Protein AF-A0A0L0NKL8-F1 (afdb_monomer)

Structure (mmCIF, N/CA/C/O backbone):
data_AF-A0A0L0NKL8-F1
#
_entry.id   AF-A0A0L0NKL8-F1
#
loop_
_atom_site.group_PDB
_atom_site.id
_atom_site.type_symbol
_atom_site.label_atom_id
_atom_site.label_alt_id
_atom_site.label_comp_id
_atom_site.label_asym_id
_atom_site.label_entity_id
_atom_site.label_seq_id
_atom_site.pdbx_PDB_ins_code
_atom_site.Cartn_x
_atom_site.Cartn_y
_atom_site.Cartn_z
_atom_site.occupancy
_atom_site.B_iso_or_equiv
_atom_site.auth_seq_id
_atom_site.auth_comp_id
_atom_site.auth_asym_id
_atom_site.auth_atom_id
_atom_site.pdbx_PDB_model_num
ATOM 1 N N . MET A 1 1 ? -18.217 23.262 -6.938 1.00 37.09 1 MET A N 1
ATOM 2 C CA . MET A 1 1 ? -16.812 22.839 -6.758 1.00 37.09 1 MET A CA 1
ATOM 3 C C . MET A 1 1 ? -16.800 21.790 -5.652 1.00 37.09 1 MET A C 1
ATOM 5 O O . MET A 1 1 ? -16.811 22.161 -4.486 1.00 37.09 1 MET A O 1
ATOM 9 N N . SER A 1 2 ? -16.942 20.505 -5.990 1.00 45.88 2 SER A N 1
ATOM 10 C CA . SER A 1 2 ? -16.932 19.422 -4.998 1.00 45.88 2 SER A CA 1
ATOM 11 C C . SER A 1 2 ? -15.489 19.011 -4.727 1.00 45.88 2 SER A C 1
ATOM 13 O O . SER A 1 2 ? -14.776 18.577 -5.628 1.00 45.88 2 SER A O 1
ATOM 15 N N . TRP A 1 3 ? -15.065 19.196 -3.485 1.00 47.75 3 TRP A N 1
ATOM 16 C CA . TRP A 1 3 ? -13.820 18.672 -2.944 1.00 47.75 3 TRP A CA 1
ATOM 17 C C . TRP A 1 3 ? -13.806 17.151 -3.126 1.00 47.75 3 TRP A C 1
ATOM 19 O O . TRP A 1 3 ? -14.817 16.509 -2.847 1.00 47.75 3 TRP A O 1
ATOM 29 N N . ALA A 1 4 ? -12.706 16.590 -3.633 1.00 59.28 4 ALA A N 1
ATOM 30 C CA . ALA A 1 4 ? -12.565 15.148 -3.821 1.00 59.28 4 ALA A CA 1
ATOM 31 C C . ALA A 1 4 ? -12.926 14.401 -2.525 1.00 59.28 4 ALA A C 1
ATOM 33 O O . ALA A 1 4 ? -12.444 14.759 -1.447 1.00 59.28 4 ALA A O 1
ATOM 34 N N . GLU A 1 5 ? -13.793 13.392 -2.625 1.00 82.31 5 GLU A N 1
ATOM 35 C CA . GLU A 1 5 ? -14.170 12.568 -1.478 1.00 82.31 5 GLU A CA 1
ATOM 36 C C . GLU A 1 5 ? -12.928 11.914 -0.863 1.00 82.31 5 GLU A C 1
ATOM 38 O O . GLU A 1 5 ? -12.011 11.485 -1.568 1.00 82.31 5 GLU A O 1
ATOM 43 N N . LYS A 1 6 ? -12.885 11.864 0.471 1.00 91.56 6 LYS A N 1
ATOM 44 C CA . LYS A 1 6 ? -11.780 11.244 1.209 1.00 91.56 6 LYS A CA 1
ATOM 45 C C . LYS A 1 6 ? -11.778 9.724 0.989 1.00 91.56 6 LYS A C 1
ATOM 47 O O . LYS A 1 6 ? -12.858 9.134 1.025 1.00 91.56 6 LYS A O 1
ATOM 52 N N . PRO A 1 7 ? -10.608 9.072 0.847 1.00 94.06 7 PRO A N 1
ATOM 53 C CA . PRO A 1 7 ? -10.533 7.616 0.743 1.00 94.06 7 PRO A CA 1
ATOM 54 C C . PRO A 1 7 ? -11.087 6.951 2.004 1.00 94.06 7 PRO A C 1
ATOM 56 O O . PRO A 1 7 ? -10.701 7.325 3.115 1.00 94.06 7 PRO A O 1
ATOM 59 N N . GLN A 1 8 ? -11.953 5.950 1.834 1.00 95.94 8 GLN A N 1
ATOM 60 C CA . GLN A 1 8 ? -12.546 5.170 2.922 1.00 95.94 8 GLN A CA 1
ATOM 61 C C . GLN A 1 8 ? -12.351 3.669 2.696 1.00 95.94 8 GLN A C 1
ATOM 63 O O . GLN A 1 8 ? -12.470 3.182 1.574 1.00 95.94 8 GLN A O 1
ATOM 68 N N . SER A 1 9 ? -12.080 2.932 3.772 1.00 96.75 9 SER A N 1
ATOM 69 C CA . SER A 1 9 ? -11.960 1.475 3.754 1.00 96.75 9 SER A CA 1
ATOM 70 C C . SER A 1 9 ? -12.674 0.844 4.948 1.00 96.75 9 SER A C 1
ATOM 72 O O . SER A 1 9 ? -12.737 1.407 6.047 1.00 96.75 9 SER A O 1
ATOM 74 N N . ARG A 1 10 ? -13.209 -0.358 4.719 1.00 97.38 10 ARG A N 1
ATOM 75 C CA . ARG A 1 10 ? -13.822 -1.205 5.750 1.00 97.38 10 ARG A CA 1
ATOM 76 C C . ARG A 1 10 ? -12.770 -1.669 6.776 1.00 97.38 10 ARG A C 1
ATOM 78 O O . ARG A 1 10 ? -11.576 -1.592 6.491 1.00 97.38 10 ARG A O 1
ATOM 85 N N . PRO A 1 11 ? -13.179 -2.168 7.954 1.00 97.88 11 PRO A N 1
ATOM 86 C CA . PRO A 1 11 ? -12.263 -2.791 8.908 1.00 97.88 11 PRO A CA 1
ATOM 87 C C . PRO A 1 11 ? -11.419 -3.914 8.291 1.00 97.88 11 PRO A C 1
ATOM 89 O O . PRO A 1 11 ? -11.936 -4.716 7.506 1.00 97.88 11 PRO A O 1
ATOM 92 N N . GLY A 1 12 ? -10.144 -3.954 8.672 1.00 96.88 12 GLY A N 1
ATOM 93 C CA . GLY A 1 12 ? -9.183 -5.010 8.371 1.00 96.88 12 GLY A CA 1
ATOM 94 C C . GLY A 1 12 ? -9.125 -6.120 9.438 1.00 96.88 12 GLY A C 1
ATOM 95 O O . GLY A 1 12 ? -10.077 -6.271 10.210 1.00 96.88 12 GLY A O 1
ATOM 96 N N . PRO A 1 13 ? -8.016 -6.887 9.500 1.00 95.81 13 PRO A N 1
ATOM 97 C CA . PRO A 1 13 ? -6.801 -6.724 8.692 1.00 95.81 13 PRO A CA 1
ATOM 98 C C . PRO A 1 13 ? -6.984 -7.125 7.219 1.00 95.81 13 PRO A C 1
ATOM 100 O O . PRO A 1 13 ? -7.890 -7.893 6.890 1.00 95.81 13 PRO A O 1
ATOM 103 N N . GLY A 1 14 ? -6.142 -6.604 6.318 1.00 93.19 14 GLY A N 1
ATOM 104 C CA . GLY A 1 14 ? -6.148 -6.994 4.902 1.00 93.19 14 GLY A CA 1
ATOM 105 C C . GLY A 1 14 ? -7.380 -6.546 4.106 1.00 93.19 14 GLY A C 1
ATOM 106 O O . GLY A 1 14 ? -7.727 -7.150 3.088 1.00 93.19 14 GLY A O 1
ATOM 107 N N . ALA A 1 15 ? -8.078 -5.497 4.550 1.00 97.94 15 ALA A N 1
ATOM 108 C CA . ALA A 1 15 ? -9.181 -4.919 3.790 1.00 97.94 15 ALA A CA 1
ATOM 109 C C . ALA A 1 15 ? -8.644 -4.042 2.651 1.00 97.94 15 ALA A C 1
ATOM 111 O O . ALA A 1 15 ? -8.469 -2.832 2.813 1.00 97.94 15 ALA A O 1
ATOM 112 N N . CYS A 1 16 ? -8.376 -4.674 1.509 1.00 97.94 16 CYS A N 1
ATOM 113 C CA . CYS A 1 16 ? -7.784 -4.036 0.337 1.00 97.94 16 CYS A CA 1
ATOM 114 C C . CYS A 1 16 ? -8.819 -3.621 -0.714 1.00 97.94 16 CYS A C 1
ATOM 116 O O . CYS A 1 16 ? -9.751 -4.370 -1.016 1.00 97.94 16 CYS A O 1
ATOM 118 N N . GLY A 1 17 ? -8.611 -2.449 -1.313 1.00 96.50 17 GLY A N 1
ATOM 119 C CA . GLY A 1 17 ? -9.326 -1.972 -2.495 1.00 96.50 17 GLY A CA 1
ATOM 120 C C . GLY A 1 17 ? -8.351 -1.558 -3.595 1.00 96.50 17 GLY A C 1
ATOM 121 O O . GLY A 1 17 ? -7.310 -0.961 -3.311 1.00 96.50 17 GLY A O 1
ATOM 122 N N . ARG A 1 18 ? -8.678 -1.878 -4.855 1.00 97.06 18 ARG A N 1
ATOM 123 C CA . ARG A 1 18 ? -7.906 -1.413 -6.016 1.00 97.06 18 ARG A CA 1
ATOM 124 C C . ARG A 1 18 ? -8.208 0.063 -6.254 1.00 97.06 18 ARG A C 1
ATOM 126 O O . ARG A 1 18 ? -9.357 0.422 -6.487 1.00 97.06 18 ARG A O 1
ATOM 133 N N . VAL A 1 19 ? -7.175 0.892 -6.192 1.00 96.88 19 VAL A N 1
ATOM 134 C CA . VAL A 1 19 ? -7.255 2.349 -6.363 1.00 96.88 19 VAL A CA 1
ATOM 135 C C . VAL A 1 19 ? -7.060 2.734 -7.826 1.00 96.88 19 VAL A C 1
ATOM 137 O O . VAL A 1 19 ? -7.773 3.585 -8.342 1.00 96.88 19 VAL A O 1
ATOM 140 N N . SER A 1 20 ? -6.113 2.085 -8.505 1.00 96.19 20 SER A N 1
ATOM 141 C CA . SER A 1 20 ? -5.829 2.304 -9.925 1.00 96.19 20 SER A CA 1
AT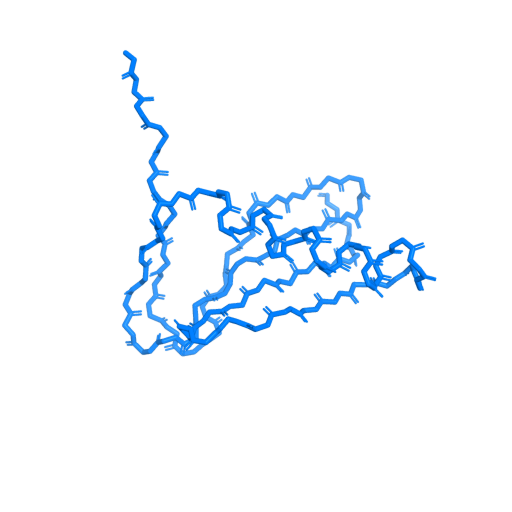OM 142 C C . SER A 1 20 ? -5.342 1.014 -10.580 1.00 96.19 20 SER A C 1
ATOM 144 O O . SER A 1 20 ? -4.831 0.124 -9.896 1.00 96.19 20 SER A O 1
ATOM 146 N N . CYS A 1 21 ? -5.522 0.914 -11.894 1.00 96.56 21 CYS A N 1
ATOM 147 C CA . CYS A 1 21 ? -4.967 -0.139 -12.737 1.00 96.56 21 CYS A CA 1
ATOM 148 C C . CYS A 1 21 ? -4.697 0.448 -14.127 1.00 96.56 21 CYS A C 1
ATOM 150 O O . CYS A 1 21 ? -5.641 0.809 -14.827 1.00 96.56 21 CYS A O 1
ATOM 152 N N . GLU A 1 22 ? -3.431 0.576 -14.516 1.00 93.69 22 GLU A N 1
ATOM 153 C CA . GLU A 1 22 ? -3.027 1.079 -15.832 1.00 93.69 22 GLU A CA 1
ATOM 154 C C . GLU A 1 22 ? -1.692 0.447 -16.244 1.00 93.69 22 GLU A C 1
ATOM 156 O O . GLU A 1 22 ? -0.838 0.210 -15.393 1.00 93.69 22 GLU A O 1
ATOM 161 N N . ARG A 1 23 ? -1.484 0.202 -17.548 1.00 89.12 23 ARG A N 1
ATOM 162 C CA . ARG A 1 23 ? -0.195 -0.259 -18.115 1.00 89.12 23 ARG A CA 1
ATOM 163 C C . ARG A 1 23 ? 0.418 -1.441 -17.355 1.00 89.12 23 ARG A C 1
ATOM 165 O O . ARG A 1 23 ? 1.596 -1.438 -17.010 1.00 89.12 23 ARG A O 1
ATOM 172 N N . SER A 1 24 ? -0.411 -2.444 -17.094 1.00 91.94 24 SER A N 1
ATOM 173 C CA . SER A 1 24 ? -0.043 -3.658 -16.364 1.00 91.94 24 SER A CA 1
ATOM 174 C C . SER A 1 24 ? 0.436 -3.431 -14.921 1.00 91.94 24 SER A C 1
ATOM 176 O O . SER A 1 24 ? 1.192 -4.232 -14.370 1.00 91.94 24 SER A O 1
ATOM 178 N N . MET A 1 25 ? 0.004 -2.336 -14.293 1.00 94.12 25 MET A N 1
ATOM 179 C CA . MET A 1 25 ? 0.340 -1.993 -12.917 1.00 94.12 25 MET A CA 1
ATOM 180 C C . MET A 1 25 ? -0.911 -1.571 -12.150 1.00 94.12 25 MET A C 1
ATOM 182 O O . MET A 1 25 ? -1.661 -0.695 -12.580 1.00 94.12 25 MET A O 1
ATOM 186 N N . ALA A 1 26 ? -1.120 -2.167 -10.979 1.00 97.56 26 ALA A N 1
ATOM 187 C CA . ALA A 1 26 ? -2.217 -1.828 -10.084 1.00 97.56 26 ALA A CA 1
ATOM 188 C C . ALA A 1 26 ? -1.710 -1.287 -8.752 1.00 97.56 26 ALA A C 1
ATOM 190 O O . ALA A 1 26 ? -0.763 -1.819 -8.173 1.00 97.56 26 ALA A O 1
ATOM 191 N N . ILE A 1 27 ? -2.402 -0.268 -8.246 1.00 98.38 27 ILE A N 1
ATOM 192 C CA . ILE A 1 27 ? -2.213 0.273 -6.901 1.00 98.38 27 ILE A CA 1
ATOM 193 C C . ILE A 1 27 ? -3.369 -0.225 -6.041 1.00 98.38 27 ILE A C 1
ATOM 195 O O . ILE A 1 27 ? -4.538 -0.019 -6.380 1.00 98.38 27 I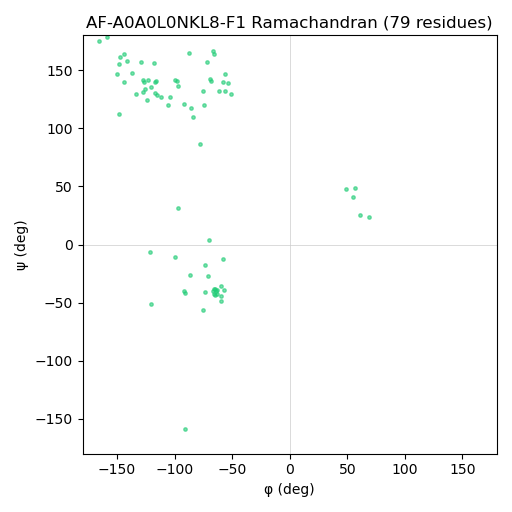LE A O 1
ATOM 199 N N . TYR A 1 28 ? -3.047 -0.841 -4.911 1.00 98.25 28 TYR A N 1
ATOM 200 C CA . TYR A 1 28 ? -4.006 -1.234 -3.887 1.00 98.25 28 TYR A CA 1
ATOM 201 C C . TYR A 1 28 ? -3.727 -0.472 -2.604 1.00 98.25 28 TYR A C 1
ATOM 203 O O . TYR A 1 28 ? -2.574 -0.302 -2.211 1.00 98.25 28 TYR A O 1
ATOM 211 N N . TRP A 1 29 ? -4.795 -0.069 -1.928 1.00 98.44 29 TRP A N 1
ATOM 212 C CA . TRP A 1 29 ? -4.736 0.443 -0.567 1.00 98.44 29 TRP A CA 1
ATOM 213 C C . TRP A 1 29 ? -5.425 -0.547 0.366 1.00 98.44 29 TRP A C 1
ATOM 215 O O . TRP A 1 29 ? -6.571 -0.936 0.127 1.00 98.44 29 TRP A O 1
ATOM 225 N N . CYS A 1 30 ? -4.719 -0.959 1.415 1.00 98.62 30 CYS A N 1
ATOM 226 C CA . CYS A 1 30 ? -5.179 -1.937 2.388 1.00 98.62 30 CYS A CA 1
ATOM 227 C C . CYS A 1 30 ? -5.282 -1.306 3.771 1.00 98.62 30 CYS A C 1
ATOM 229 O O . CYS A 1 30 ? -4.337 -0.684 4.252 1.00 98.62 30 CYS A O 1
ATOM 231 N N . ASN A 1 31 ? -6.425 -1.494 4.425 1.00 98.44 31 ASN A N 1
ATOM 232 C CA . ASN A 1 31 ? -6.591 -1.180 5.836 1.00 98.44 31 ASN A CA 1
ATOM 233 C C . ASN A 1 31 ? -6.271 -2.420 6.678 1.00 98.44 31 ASN A C 1
ATOM 235 O O . ASN A 1 31 ? -6.939 -3.448 6.538 1.00 98.44 31 ASN A O 1
ATOM 239 N N . ASP A 1 32 ? -5.289 -2.295 7.567 1.00 98.44 32 ASP A N 1
ATOM 240 C CA . ASP A 1 32 ? -4.904 -3.343 8.515 1.00 98.44 32 ASP A CA 1
ATOM 241 C C . ASP A 1 32 ? -5.480 -3.116 9.917 1.00 98.44 32 ASP A C 1
ATOM 243 O O . ASP A 1 32 ? -5.476 -4.015 10.755 1.00 98.44 32 ASP A O 1
ATOM 247 N N . SER A 1 33 ? -6.050 -1.935 10.164 1.00 97.81 33 SER A N 1
ATOM 248 C CA . SER A 1 33 ? -6.707 -1.610 11.424 1.00 97.81 33 SER A CA 1
ATOM 249 C C . SER A 1 33 ? -8.006 -2.408 11.590 1.00 97.81 33 SER A C 1
ATOM 251 O O . SER A 1 33 ? -8.783 -2.505 10.637 1.00 97.81 33 SER A O 1
ATOM 253 N N . PRO A 1 34 ? -8.359 -2.868 12.806 1.00 97.88 34 PRO A N 1
ATOM 254 C CA . PRO A 1 34 ? -9.647 -3.520 13.070 1.00 97.88 34 PRO A CA 1
ATOM 255 C C . PRO A 1 34 ? -10.845 -2.552 13.016 1.00 97.88 34 PRO A C 1
ATOM 257 O O . PRO A 1 34 ? -11.972 -2.932 13.327 1.00 97.88 34 PRO A O 1
ATOM 260 N N . LYS A 1 35 ? -10.624 -1.281 12.666 1.00 97.88 35 LYS A N 1
ATOM 261 C CA . LYS A 1 35 ? -11.648 -0.236 12.554 1.00 97.88 35 LYS A CA 1
ATOM 262 C C . LYS A 1 35 ? -11.723 0.284 11.118 1.00 97.88 35 LYS A C 1
ATOM 264 O O . LYS A 1 35 ? -10.722 0.202 10.403 1.00 97.88 35 LYS A O 1
ATOM 269 N N . PRO A 1 36 ? -12.867 0.854 10.687 1.00 97.50 36 PRO A N 1
ATOM 270 C CA . PRO A 1 36 ? -12.933 1.562 9.414 1.00 97.50 36 PRO A CA 1
ATOM 271 C C . PRO A 1 36 ? -11.893 2.680 9.381 1.00 97.50 36 PRO A C 1
ATOM 273 O O . PRO A 1 36 ? -11.604 3.297 10.412 1.00 97.50 36 PRO A O 1
ATOM 276 N N . LYS A 1 37 ? -11.340 2.946 8.201 1.00 96.31 37 LYS A N 1
ATOM 277 C CA . LYS A 1 37 ? -10.287 3.945 8.034 1.00 96.31 37 LYS A CA 1
ATOM 278 C C . LYS A 1 37 ? -10.675 4.959 6.974 1.00 96.31 37 LYS A C 1
ATOM 280 O O . LYS A 1 37 ? -11.103 4.583 5.888 1.00 96.31 37 LYS A O 1
ATOM 285 N N . THR A 1 38 ? -10.468 6.228 7.305 1.00 96.81 38 THR A N 1
ATOM 286 C CA . THR A 1 38 ? -10.623 7.363 6.396 1.00 96.81 38 THR A CA 1
ATOM 287 C C . THR A 1 38 ? -9.312 8.130 6.378 1.00 96.81 38 THR A C 1
ATOM 289 O O . THR A 1 38 ? -8.834 8.528 7.441 1.00 96.81 38 THR A O 1
ATOM 292 N N . LEU A 1 39 ? -8.726 8.326 5.200 1.00 95.56 39 LEU A N 1
ATOM 293 C CA . LEU A 1 39 ? -7.507 9.128 5.056 1.00 95.56 39 LEU A CA 1
ATOM 294 C C . LEU A 1 39 ? -7.840 10.610 4.868 1.00 95.56 39 LEU A C 1
ATOM 296 O O . LEU A 1 39 ? -8.985 10.980 4.594 1.00 95.56 39 LEU A O 1
ATOM 300 N N . GLY A 1 40 ? -6.839 11.476 5.037 1.00 92.44 40 GLY A N 1
ATOM 301 C CA . GLY A 1 40 ? -7.024 12.916 4.874 1.00 92.44 40 GLY A CA 1
ATOM 302 C C . GLY A 1 40 ? -7.348 13.287 3.429 1.00 92.44 40 GLY A C 1
ATOM 303 O O . GLY A 1 40 ? -8.183 14.163 3.195 1.00 92.44 40 GLY A O 1
ATOM 304 N N . ASN A 1 41 ? -6.696 12.605 2.485 1.00 93.75 41 ASN A N 1
ATOM 305 C CA . ASN A 1 41 ? -6.817 12.793 1.043 1.00 93.75 41 ASN A CA 1
ATOM 306 C C . ASN A 1 41 ? -6.193 11.594 0.286 1.00 93.75 41 ASN A C 1
ATOM 308 O O . ASN A 1 41 ? -5.610 10.702 0.897 1.00 93.75 41 ASN A O 1
ATOM 312 N N . TRP A 1 42 ? -6.316 11.567 -1.044 1.00 94.31 42 TRP A N 1
ATOM 313 C CA . TRP A 1 42 ? -5.727 10.519 -1.898 1.00 94.31 42 TRP A CA 1
ATOM 314 C C . TRP A 1 42 ? -4.199 10.616 -2.054 1.00 94.31 42 TRP A C 1
ATOM 316 O O . TRP A 1 42 ? -3.567 9.633 -2.433 1.00 94.31 42 TRP A O 1
ATOM 326 N N . GLY A 1 43 ? -3.605 11.772 -1.750 1.00 96.25 43 GLY A N 1
ATOM 327 C CA . GLY A 1 43 ? -2.162 12.011 -1.800 1.00 96.25 43 GLY A CA 1
ATOM 328 C C . GLY A 1 43 ? -1.374 11.093 -0.870 1.00 96.25 43 GLY A C 1
ATOM 329 O O . GLY A 1 43 ? -0.351 10.575 -1.289 1.00 96.25 43 GLY A O 1
ATOM 330 N N . ASP A 1 44 ? -1.910 10.758 0.309 1.00 96.06 44 ASP A N 1
ATOM 331 C CA . ASP A 1 44 ? -1.267 9.805 1.230 1.00 96.06 44 ASP A CA 1
ATOM 332 C C . ASP A 1 44 ? -1.017 8.432 0.558 1.00 96.06 44 ASP A C 1
ATOM 334 O O . ASP A 1 44 ? 0.023 7.802 0.754 1.00 96.06 44 ASP A O 1
ATOM 338 N N . ILE A 1 45 ? -1.965 7.967 -0.269 1.00 97.69 45 ILE A N 1
ATOM 339 C CA . ILE A 1 45 ? -1.848 6.711 -1.032 1.00 97.69 45 ILE A CA 1
ATOM 340 C C . ILE A 1 45 ? -0.866 6.883 -2.196 1.00 97.69 45 ILE A C 1
ATOM 342 O O . ILE A 1 45 ? -0.077 5.979 -2.471 1.00 97.69 45 ILE A O 1
ATOM 346 N N . ALA A 1 46 ? -0.915 8.029 -2.881 1.00 97.38 46 ALA A N 1
ATOM 347 C CA . ALA A 1 46 ? -0.040 8.326 -4.012 1.00 97.38 46 ALA A CA 1
ATOM 348 C C . ALA A 1 46 ? 1.436 8.416 -3.592 1.00 97.38 46 ALA A C 1
ATOM 3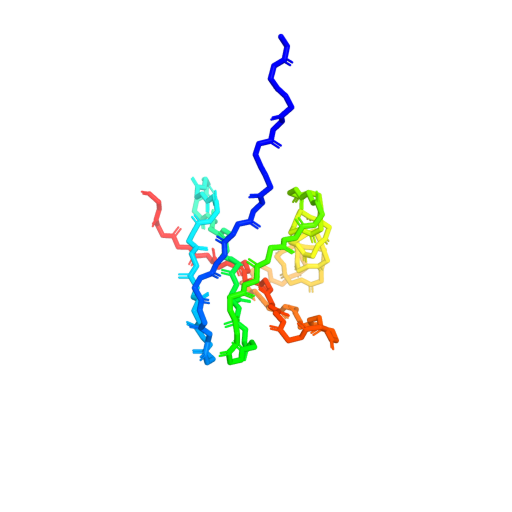50 O O . ALA A 1 46 ? 2.287 7.822 -4.251 1.00 97.38 46 ALA A O 1
ATOM 351 N N . ASP A 1 47 ? 1.732 9.077 -2.473 1.00 97.69 47 ASP A N 1
ATOM 352 C CA . ASP A 1 47 ? 3.084 9.191 -1.925 1.00 97.69 47 ASP A CA 1
ATOM 353 C C . ASP A 1 47 ? 3.633 7.812 -1.530 1.00 97.69 47 ASP A C 1
ATOM 355 O O . ASP A 1 47 ? 4.767 7.464 -1.863 1.00 97.69 47 ASP A O 1
ATOM 359 N N . ALA A 1 48 ? 2.809 6.972 -0.894 1.00 97.69 48 ALA A N 1
ATOM 360 C CA . ALA A 1 48 ? 3.180 5.596 -0.570 1.00 97.69 48 ALA A CA 1
ATOM 361 C C . ALA A 1 48 ? 3.421 4.740 -1.831 1.00 97.69 48 ALA A C 1
ATOM 363 O O . ALA A 1 48 ? 4.378 3.967 -1.880 1.00 97.69 48 ALA A O 1
ATOM 364 N N . ALA A 1 49 ? 2.602 4.898 -2.876 1.00 97.94 49 ALA A N 1
ATOM 365 C CA . ALA A 1 49 ? 2.815 4.219 -4.154 1.00 97.94 49 AL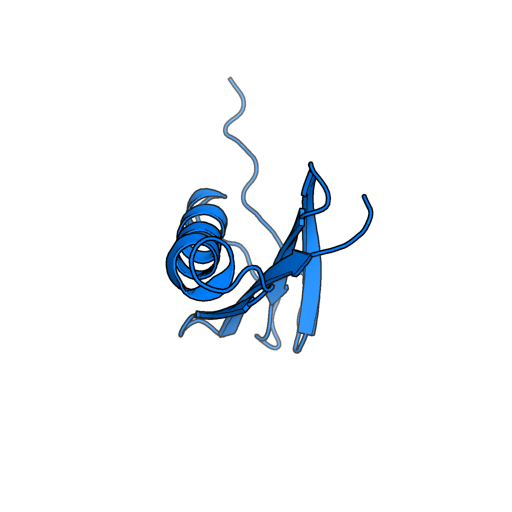A A CA 1
ATOM 366 C C . ALA A 1 49 ? 4.111 4.681 -4.842 1.00 97.94 49 ALA A C 1
ATOM 368 O O . ALA A 1 49 ? 4.831 3.849 -5.391 1.00 97.94 49 ALA A O 1
ATOM 369 N N . LEU A 1 50 ? 4.444 5.975 -4.770 1.00 97.38 50 LEU A N 1
ATOM 370 C CA . LEU A 1 50 ? 5.688 6.523 -5.314 1.00 97.38 50 LEU A CA 1
ATOM 371 C C . LEU A 1 50 ? 6.924 5.935 -4.620 1.00 97.38 50 LEU A C 1
ATOM 373 O O . LEU A 1 50 ? 7.903 5.618 -5.291 1.00 97.38 50 LEU A O 1
ATOM 377 N N . LEU A 1 51 ? 6.875 5.737 -3.299 1.00 97.50 51 LEU A N 1
ATOM 378 C CA . LEU A 1 51 ? 7.956 5.063 -2.570 1.00 97.50 51 LEU A CA 1
ATOM 379 C C . LEU A 1 51 ? 8.181 3.635 -3.086 1.00 97.50 51 LEU A C 1
ATOM 381 O O . LEU A 1 51 ? 9.319 3.234 -3.321 1.00 97.50 51 LEU A O 1
ATOM 385 N N . VAL A 1 52 ? 7.104 2.878 -3.319 1.00 97.62 52 VAL A N 1
ATOM 386 C CA . VAL A 1 52 ? 7.209 1.529 -3.897 1.00 97.62 52 VAL A CA 1
ATOM 387 C C . VAL A 1 52 ? 7.722 1.578 -5.341 1.00 97.62 52 VAL A C 1
ATOM 389 O O . VAL A 1 52 ? 8.551 0.752 -5.723 1.00 97.62 52 VAL A O 1
ATOM 392 N N . ASP A 1 53 ? 7.267 2.542 -6.140 1.00 95.25 53 ASP A N 1
ATOM 393 C CA . ASP A 1 53 ? 7.694 2.716 -7.531 1.00 95.25 53 ASP A CA 1
ATOM 394 C C . ASP A 1 53 ? 9.207 2.958 -7.635 1.00 95.25 53 ASP A C 1
ATOM 396 O O . ASP A 1 53 ? 9.901 2.272 -8.387 1.00 95.25 53 ASP A O 1
ATOM 400 N N . VAL A 1 54 ? 9.736 3.882 -6.830 1.00 95.69 54 VAL A N 1
ATOM 401 C CA . VAL A 1 54 ? 11.166 4.219 -6.824 1.00 95.69 54 VAL A CA 1
ATOM 402 C C . VAL A 1 54 ? 12.021 3.049 -6.331 1.00 95.69 54 VAL A C 1
ATOM 404 O O . VAL A 1 54 ? 13.047 2.761 -6.939 1.00 95.69 54 VAL A O 1
ATOM 407 N N . GLU A 1 55 ? 11.607 2.345 -5.277 1.00 94.88 55 GLU A N 1
ATOM 408 C CA . GLU A 1 55 ? 12.436 1.305 -4.644 1.00 94.88 55 GLU A CA 1
ATOM 409 C C . GLU A 1 55 ? 12.303 -0.090 -5.274 1.00 94.88 55 GLU A C 1
ATOM 411 O O . GLU A 1 55 ? 13.229 -0.905 -5.176 1.00 94.88 55 GLU A O 1
ATOM 416 N N . CYS A 1 56 ? 11.161 -0.390 -5.901 1.00 95.25 56 CYS A N 1
ATOM 417 C CA . CYS A 1 56 ? 10.831 -1.731 -6.399 1.00 95.25 56 CYS A CA 1
ATOM 418 C C . CYS A 1 56 ? 10.577 -1.758 -7.908 1.00 95.25 56 CYS A C 1
ATOM 420 O O . CYS A 1 56 ? 11.168 -2.574 -8.618 1.00 95.25 56 CYS A O 1
ATOM 422 N N . VAL A 1 57 ? 9.717 -0.875 -8.416 1.00 91.94 57 VAL A N 1
ATOM 423 C CA . VAL A 1 57 ? 9.256 -0.964 -9.810 1.00 91.94 57 VAL A CA 1
ATOM 424 C C . VAL A 1 57 ? 10.348 -0.494 -10.765 1.00 91.94 57 VAL A C 1
ATOM 426 O O . VAL A 1 57 ? 10.800 -1.263 -11.608 1.00 91.94 57 VAL A O 1
ATOM 429 N N . ARG A 1 58 ? 10.856 0.732 -10.610 1.00 91.44 58 ARG A N 1
ATOM 430 C CA . ARG A 1 58 ? 11.859 1.294 -11.534 1.00 91.44 58 ARG A CA 1
ATOM 431 C C . ARG A 1 58 ? 13.236 0.650 -11.418 1.00 91.44 58 ARG A C 1
ATOM 433 O O . ARG A 1 58 ? 13.996 0.660 -12.380 1.00 91.44 58 ARG A O 1
ATOM 440 N N . THR A 1 59 ? 13.575 0.123 -10.246 1.00 91.12 59 THR A N 1
ATOM 441 C CA . THR A 1 59 ? 14.906 -0.434 -9.952 1.00 91.12 59 THR A CA 1
ATOM 442 C C . THR A 1 59 ? 14.994 -1.926 -10.238 1.00 91.12 59 THR A C 1
ATOM 444 O O . THR A 1 59 ? 16.021 -2.396 -10.721 1.00 91.12 59 THR A O 1
ATOM 447 N N . LYS A 1 60 ? 13.940 -2.681 -9.914 1.00 92.88 60 LYS A N 1
ATOM 448 C CA . LYS A 1 60 ? 13.942 -4.150 -9.936 1.00 92.88 60 LYS A CA 1
ATOM 449 C C . LYS A 1 60 ? 12.886 -4.730 -10.872 1.00 92.88 60 LYS A C 1
ATOM 451 O O . LYS A 1 60 ? 12.887 -5.939 -11.080 1.00 92.88 60 LYS A O 1
ATOM 456 N N . ASN A 1 61 ? 12.015 -3.894 -11.442 1.00 90.38 61 ASN A N 1
ATOM 457 C CA . ASN 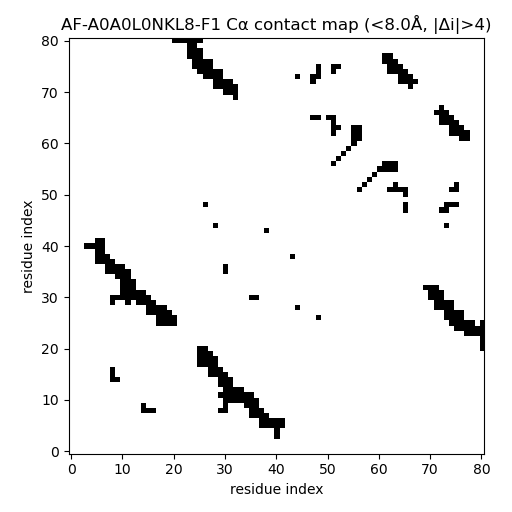A 1 61 ? 10.907 -4.302 -12.302 1.00 90.38 61 ASN A CA 1
ATOM 458 C C . ASN A 1 61 ? 9.987 -5.337 -11.630 1.00 90.38 61 ASN A C 1
ATOM 460 O O . ASN A 1 61 ? 9.560 -6.311 -12.249 1.00 90.38 61 ASN A O 1
ATOM 464 N N . ILE A 1 62 ? 9.715 -5.135 -10.336 1.00 92.56 62 ILE A N 1
ATOM 465 C CA . ILE A 1 62 ? 8.809 -5.958 -9.527 1.00 92.56 62 ILE A CA 1
ATOM 466 C C . ILE A 1 62 ? 7.802 -5.074 -8.791 1.00 92.56 62 ILE A C 1
ATOM 468 O O . ILE A 1 62 ? 8.062 -3.901 -8.523 1.00 92.56 62 ILE A O 1
ATOM 472 N N . GLY A 1 63 ? 6.666 -5.664 -8.418 1.00 95.12 63 GLY A N 1
ATOM 473 C CA . GLY A 1 63 ? 5.766 -5.056 -7.444 1.00 95.12 63 GLY A CA 1
ATOM 474 C C . GLY A 1 63 ? 6.388 -4.984 -6.045 1.00 95.12 63 GLY A C 1
ATOM 475 O O . GLY A 1 63 ? 7.391 -5.636 -5.751 1.00 95.12 63 GLY A O 1
ATOM 476 N N . GLY A 1 64 ? 5.768 -4.211 -5.163 1.00 97.56 64 GLY A N 1
ATOM 477 C CA . GLY A 1 64 ? 6.203 -4.064 -3.782 1.00 97.56 64 GLY A CA 1
ATOM 478 C C . GLY A 1 64 ? 5.088 -3.571 -2.871 1.00 97.56 64 GLY A C 1
ATOM 479 O O . GLY A 1 64 ? 3.961 -3.326 -3.305 1.00 97.56 64 GLY A O 1
ATOM 480 N N . GLN A 1 65 ? 5.411 -3.441 -1.589 1.00 97.94 65 GLN A N 1
ATOM 481 C CA . GLN A 1 65 ? 4.472 -3.042 -0.550 1.00 97.94 65 GLN A CA 1
ATOM 482 C C . GLN A 1 65 ? 5.174 -2.159 0.478 1.00 97.94 65 GLN A C 1
ATOM 484 O O . GLN A 1 65 ? 6.307 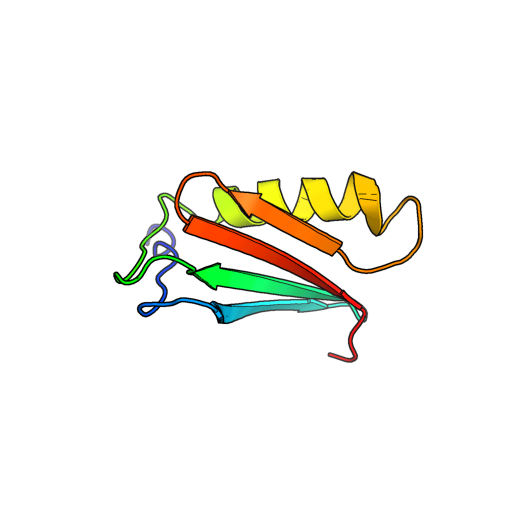-2.443 0.865 1.00 97.94 65 GLN A O 1
ATOM 489 N N . VAL A 1 66 ? 4.490 -1.114 0.944 1.00 98.19 66 VAL A N 1
ATOM 490 C CA . VAL A 1 66 ? 4.971 -0.246 2.024 1.00 98.19 66 VAL A CA 1
ATOM 491 C C . VAL A 1 66 ? 3.917 -0.124 3.117 1.00 98.19 66 VAL A C 1
ATOM 493 O O . VAL A 1 66 ? 2.742 0.125 2.841 1.00 98.19 66 VAL A O 1
ATOM 496 N N . PHE A 1 67 ? 4.346 -0.310 4.366 1.00 98.00 67 PHE A N 1
ATOM 497 C CA . PHE A 1 67 ? 3.491 -0.247 5.548 1.00 98.00 67 PHE A CA 1
ATOM 498 C C . PHE A 1 67 ? 3.576 1.125 6.206 1.00 98.00 67 PHE A C 1
ATOM 500 O O . PHE A 1 67 ? 4.656 1.687 6.385 1.00 98.00 67 PHE A O 1
ATOM 507 N N . ASN A 1 68 ? 2.422 1.648 6.601 1.00 95.75 68 ASN A N 1
ATOM 508 C CA . ASN A 1 68 ? 2.297 2.864 7.378 1.00 95.75 68 ASN A CA 1
ATOM 509 C C . ASN A 1 68 ? 2.081 2.513 8.858 1.00 95.75 68 ASN A C 1
ATOM 511 O O . ASN A 1 68 ? 1.329 1.602 9.193 1.00 95.75 68 ASN A O 1
ATOM 515 N N . TRP A 1 69 ? 2.691 3.292 9.749 1.00 96.25 69 TRP A N 1
ATOM 516 C CA . TRP A 1 69 ? 2.540 3.200 11.208 1.00 96.25 69 TRP A CA 1
ATOM 517 C C . TRP A 1 69 ? 1.103 3.343 11.747 1.00 96.25 69 TRP A C 1
ATOM 519 O O . TRP A 1 69 ? 0.865 3.041 12.911 1.00 96.25 69 TRP A O 1
ATOM 529 N N . LEU A 1 70 ? 0.140 3.787 10.932 1.00 96.69 70 LEU A N 1
ATOM 530 C CA . LEU A 1 70 ? -1.276 3.891 11.295 1.00 96.69 70 LEU A CA 1
ATOM 531 C C . LEU A 1 70 ? -2.099 2.685 10.813 1.00 96.69 70 LEU A C 1
ATOM 533 O O . LEU A 1 70 ? -3.271 2.863 10.481 1.00 96.69 70 LEU A O 1
ATOM 537 N N . ASP A 1 71 ? -1.523 1.486 10.742 1.00 97.56 71 ASP A N 1
ATOM 538 C CA . ASP A 1 71 ? -2.203 0.234 10.367 1.00 97.56 71 ASP A CA 1
ATOM 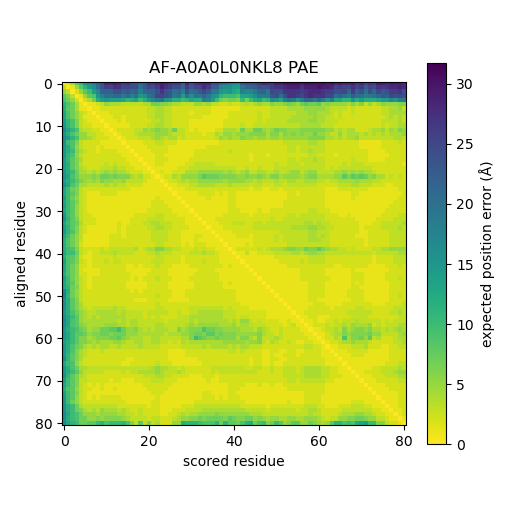539 C C . ASP A 1 71 ? -2.888 0.281 8.990 1.00 97.56 71 ASP A C 1
ATOM 541 O O . ASP A 1 71 ? -4.070 -0.041 8.828 1.00 97.56 71 ASP A O 1
ATOM 545 N N . TRP A 1 72 ? -2.170 0.745 7.976 1.00 98.00 72 TRP A N 1
ATOM 546 C CA . TRP A 1 72 ? -2.565 0.587 6.578 1.00 98.00 72 TRP A CA 1
ATOM 547 C C . TRP A 1 72 ? -1.326 0.460 5.707 1.00 98.00 72 TRP A C 1
ATOM 549 O O . TRP A 1 72 ? -0.224 0.818 6.120 1.00 98.00 72 TRP A O 1
ATOM 559 N N . ASN A 1 73 ? -1.492 -0.052 4.497 1.00 98.62 73 ASN A N 1
ATOM 560 C CA . ASN A 1 73 ? -0.386 -0.233 3.572 1.00 98.62 73 ASN A CA 1
ATOM 561 C C . ASN A 1 73 ? -0.822 0.021 2.127 1.00 98.62 73 ASN A C 1
ATOM 563 O O . ASN A 1 73 ? -2.020 0.061 1.817 1.00 98.62 73 ASN A O 1
ATOM 567 N N . VAL A 1 74 ? 0.165 0.216 1.256 1.00 98.62 74 VAL A N 1
ATOM 568 C CA . VAL A 1 74 ? -0.029 0.299 -0.193 1.00 98.62 74 VAL A CA 1
ATOM 569 C C . VAL A 1 74 ? 0.774 -0.790 -0.869 1.00 98.62 74 VAL A C 1
ATOM 571 O O . VAL A 1 74 ? 1.939 -1.001 -0.535 1.00 98.62 74 VAL A O 1
ATOM 574 N N . ILE A 1 75 ? 0.138 -1.455 -1.830 1.00 98.44 75 ILE A N 1
ATOM 575 C CA . ILE A 1 75 ? 0.749 -2.466 -2.689 1.00 98.44 75 ILE 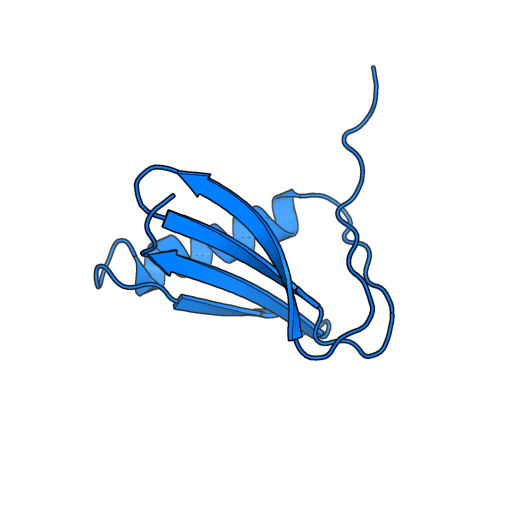A CA 1
ATOM 576 C C . ILE A 1 75 ? 0.736 -1.927 -4.114 1.00 98.44 75 ILE A C 1
ATOM 578 O O . ILE A 1 75 ? -0.319 -1.538 -4.619 1.00 98.44 75 ILE A O 1
ATOM 582 N N . VAL A 1 76 ? 1.887 -1.957 -4.774 1.00 98.12 76 VAL A N 1
ATOM 583 C CA . VAL A 1 76 ? 1.982 -1.797 -6.226 1.00 98.12 76 VAL A CA 1
ATOM 584 C C . VAL A 1 76 ? 2.276 -3.170 -6.803 1.00 98.12 76 VAL A C 1
ATOM 586 O O . VAL A 1 76 ? 3.273 -3.786 -6.440 1.00 98.12 76 VAL A O 1
ATOM 589 N N . SER A 1 77 ? 1.400 -3.677 -7.663 1.00 96.81 77 SER A N 1
ATOM 590 C CA . SER A 1 77 ? 1.526 -5.016 -8.239 1.00 96.81 77 SER A CA 1
ATOM 591 C C . SER A 1 77 ? 1.548 -4.955 -9.759 1.00 96.81 77 SER A C 1
ATOM 593 O O . SER A 1 77 ? 0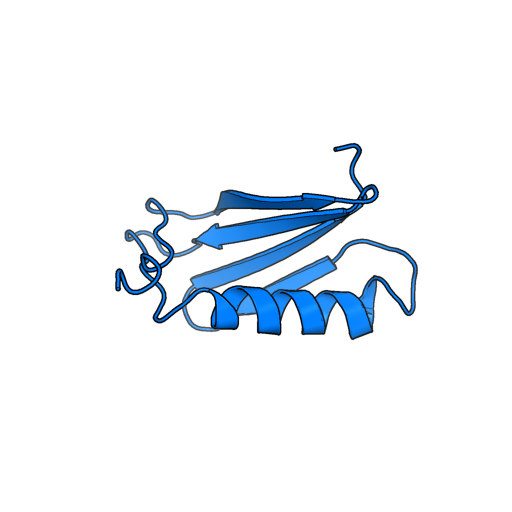.804 -4.175 -10.354 1.00 96.81 77 SER A O 1
ATOM 595 N N . ILE A 1 78 ? 2.373 -5.800 -10.376 1.00 93.50 78 ILE A N 1
ATOM 596 C CA . ILE A 1 78 ? 2.381 -6.007 -11.825 1.00 93.50 78 ILE A CA 1
ATOM 597 C C . ILE A 1 78 ? 1.284 -7.027 -12.128 1.00 93.50 78 ILE A C 1
ATOM 599 O O . ILE A 1 78 ? 1.390 -8.193 -11.748 1.00 93.50 78 ILE A O 1
ATOM 603 N N . VAL A 1 79 ? 0.205 -6.576 -12.754 1.00 94.00 79 VAL A N 1
ATOM 604 C CA . VAL A 1 79 ? -0.991 -7.380 -13.042 1.00 94.00 79 VAL A CA 1
ATOM 605 C C . VAL A 1 79 ? -1.531 -7.009 -14.408 1.00 94.00 79 VAL A C 1
ATOM 607 O O . VAL A 1 79 ? -1.294 -5.899 -14.865 1.00 94.00 79 VAL A O 1
ATOM 610 N N . ASP A 1 80 ? -2.295 -7.894 -15.038 1.00 92.56 80 ASP A N 1
ATOM 611 C CA . ASP A 1 80 ? -3.092 -7.487 -16.192 1.00 92.56 80 ASP A CA 1
ATOM 612 C C . ASP A 1 80 ? -4.315 -6.682 -15.723 1.00 92.56 80 ASP A C 1
ATOM 614 O O . ASP A 1 80 ? -4.989 -7.067 -14.758 1.00 92.56 80 ASP A O 1
ATOM 618 N N . CYS A 1 81 ? -4.538 -5.541 -16.370 1.00 85.62 81 CYS A N 1
ATOM 619 C CA . CYS A 1 81 ? -5.641 -4.620 -16.117 1.00 85.62 81 CYS A CA 1
ATOM 620 C C . CYS A 1 81 ? -6.636 -4.748 -17.275 1.00 85.62 81 CYS A C 1
ATOM 622 O O . CYS A 1 81 ? -7.835 -4.881 -16.959 1.00 85.62 81 CYS A O 1
#

Foldseek 3Di:
DDDPAWDKFAADQFGKDWPDDDPQKTKIKGARHRHIDTDPHCVVSVVQVVVQCVPPCVPPVAKDKDDDPNRMIMTMGRHDD

Radius of gyration: 12.74 Å; Cα contacts (8 Å, |Δi|>4): 170; chains: 1; bounding box: 32×30×31 Å

Mean predicted aligned error: 3.84 Å

Secondary structure (DSSP, 8-state):
-PPPPPPEE-S-SSEEEEEEEETTEEEEEEE-SSS-EE-S-THHHHHHHHHHIIIIIHHHS--EEEEETTTEEEEEEE---

pLDDT: mean 93.33, std 10.99, range [37.09, 98.62]

Nearest PDB structures (foldseek):
  2xct-assembly1_B  TM=3.639E-01  e=1.776E+00  Staphylococcus aureus subsp. aureus N315
  7mvs-assembly1_B  TM=3.291E-01  e=2.104E+00  Staphylococcus aureus
  7c5z-assembly1_B  TM=3.727E-01  e=3.498E+00  Sprivivirus cyprinus
  6hga-assembly1_B  TM=2.465E-01  e=3.306E+00  Homo sapiens
  6hg9-assembly1_B-2  TM=2.553E-01  e=7.290E+00  Homo sapiens

Sequence (81 aa):
MSWAEKPQSRPGPGACGRVSCERSMAIYWCNDSPKPKTLGNWGDIADAALLVDVECVRTKNIGGQVFNWLDWNVIVSIVDC

Organism: Tolypocladium ophioglossoides (strain CBS 100239) (NCBI:txid1163406)

Solvent-accessible surface area (backbone atoms only — not comparable to full-atom values): 4545 Å² total; per-residue (Å²): 137,82,75,81,78,54,46,73,39,56,49,27,65,73,30,65,44,81,77,47,65,53,95,41,35,30,37,32,45,28,25,43,31,80,49,67,46,70,49,93,43,65,59,67,57,51,56,46,43,48,54,32,36,62,71,21,32,79,71,66,74,38,53,37,70,46,81,46,97,81,40,30,35,33,36,38,39,74,41,92,110